Protein AF-A0A9R0I2E5-F1 (afdb_monomer)

Foldseek 3Di:
DVVVVDDDDDPLDPPDPLSVVVCVVPVPDNDDDLDDDDDLQPLVQQVVVVVVCVVVVHDDQEAEDEALQCSVLCSNCVVVLVCVVVPNDDHAYEYEYAPQQQQLVPFDQAFAASALSSPDGTARWRFPHNVDAGDPVDDQDSGRGTYHNVVRVCVVVVVHYYDHDHVVVVVD

Mean predicted aligned error: 6.03 Å

Radius of gyration: 18.1 Å; Cα contacts (8 Å, |Δi|>4): 280; chains: 1; bounding box: 46×32×49 Å

Organism: Spinacia oleracea (NCBI:txid3562)

Secondary structure (DSSP, 8-state):
-GGGTPPP--SS-TTSHHHHHHHHH-TT----S-S--SS---THHHHHHHHHHHHHT---SEEEEE-SSSHHHHHHHHHHHHHHHTTS---EEEEEEETTS-HHHHSEEEEEESSTTS-SPEEEEEES-TT----TT--S----SB--HHHHHHHHTTSSEEEEE-HHHHT-

pLDDT: mean 87.87, std 13.2, range [31.77, 98.0]

InterPro domains:
  IPR023026 Tryptophan synthase beta chain/beta chain-like [PTHR48077] (1-176)
  IPR036052 Tryptophan synthase beta chain-like, PALP domain superfamily [G3DSA:3.40.50.1100] (36-183)
  IPR036052 Tryptophan synthase beta chain-like, PALP domain superfamily [SSF53686] (1-176)

Nearest PDB structures (foldseek):
  6hte-assembly1_D  TM=8.650E-01  e=1.533E-17  Saccharolobus solfataricus
  4qys-assembly1_B  TM=8.732E-01  e=3.941E-17  Saccharolobus solfataricus P2
  6hul-assembly1_B  TM=9.173E-01  e=3.186E-16  Saccharolobus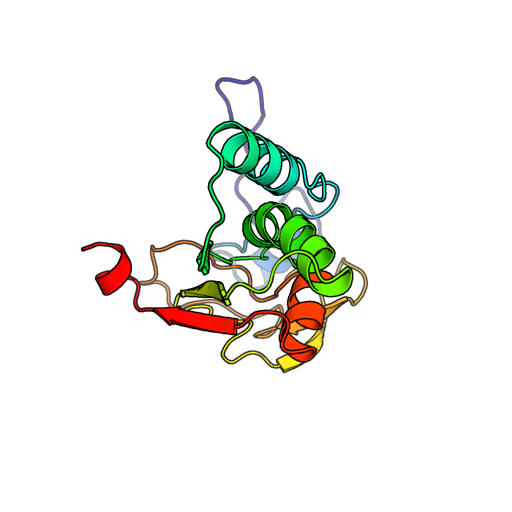 solfataricus
  6hte-assembly1_B  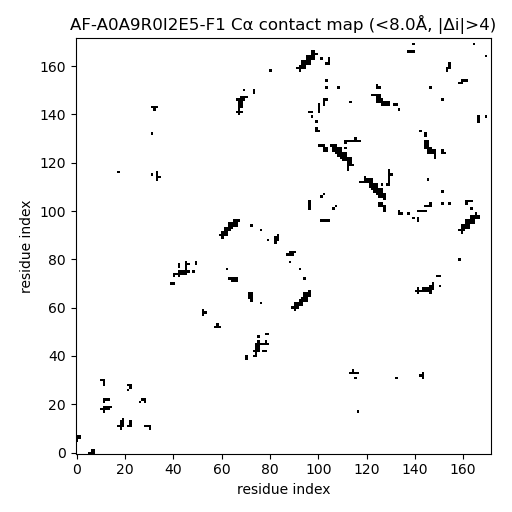TM=8.252E-01  e=8.188E-16  Saccharolobus solfataricus
  4qys-assembly1_A  TM=8.405E-01  e=5.725E-14  Saccharolobus solfataricus P2

Solvent-accessible surface area (backbone atoms only — not comparable to full-atom values): 9934 Å² total; per-residue (Å²): 100,59,93,77,73,46,87,85,76,71,62,62,31,83,89,43,71,69,23,40,56,48,40,71,78,37,78,78,58,83,54,77,81,51,81,79,90,84,90,73,81,67,46,55,58,15,53,50,48,53,52,53,32,52,74,73,76,48,81,72,65,63,49,74,38,64,34,33,47,33,47,74,35,44,20,40,44,49,53,56,50,49,36,34,77,74,71,76,44,90,55,49,36,40,38,36,23,40,62,71,35,31,18,79,70,71,29,48,84,40,75,39,43,72,15,63,82,58,79,47,70,72,39,60,18,17,27,61,44,49,80,56,76,64,62,87,87,67,80,75,67,44,75,42,34,37,34,40,46,68,57,34,49,38,41,77,70,64,68,36,48,64,47,60,42,52,60,72,68,76,73,108

Structure (mmCIF, N/CA/C/O backbone):
data_AF-A0A9R0I2E5-F1
#
_entry.id   AF-A0A9R0I2E5-F1
#
loop_
_atom_site.group_PDB
_atom_site.id
_atom_site.type_symbol
_atom_site.label_atom_id
_atom_site.label_alt_id
_atom_site.label_comp_id
_atom_site.label_asym_id
_atom_site.label_entity_id
_atom_site.label_seq_id
_atom_site.pdbx_PDB_ins_code
_atom_site.Cartn_x
_atom_site.Cartn_y
_atom_site.Cartn_z
_atom_site.occupancy
_atom_site.B_iso_or_equiv
_atom_site.auth_seq_id
_atom_site.auth_comp_id
_atom_site.auth_asym_id
_atom_site.auth_atom_id
_atom_site.pdbx_PDB_model_num
ATOM 1 N N . MET A 1 1 ? -7.558 7.269 -21.468 1.00 83.19 1 MET A N 1
ATOM 2 C CA . MET A 1 1 ? -6.623 8.412 -21.616 1.00 83.19 1 MET A CA 1
ATOM 3 C C . MET A 1 1 ? -6.826 9.166 -22.932 1.00 83.19 1 MET A C 1
ATOM 5 O O . MET A 1 1 ? -7.201 10.325 -22.867 1.00 83.19 1 MET A O 1
ATOM 9 N N . LYS A 1 2 ? -6.682 8.538 -24.113 1.00 91.25 2 LYS A N 1
ATOM 10 C CA . LYS A 1 2 ? -6.851 9.224 -25.419 1.00 91.25 2 LYS A CA 1
ATOM 11 C C . LYS A 1 2 ? -8.210 9.913 -25.615 1.00 91.25 2 LYS A C 1
ATOM 13 O O . LYS A 1 2 ? -8.248 11.022 -26.126 1.00 91.25 2 LYS A O 1
ATOM 18 N N . THR A 1 3 ? -9.303 9.304 -25.145 1.00 95.00 3 THR A N 1
ATOM 19 C CA . THR A 1 3 ? -10.653 9.908 -25.171 1.00 95.00 3 THR A CA 1
ATOM 20 C C . THR A 1 3 ? -10.728 11.249 -24.433 1.00 95.00 3 THR A C 1
ATOM 22 O O . THR A 1 3 ? -11.537 12.093 -24.783 1.00 95.00 3 THR A O 1
ATOM 25 N N . TRP A 1 4 ? -9.853 11.468 -23.449 1.00 92.88 4 TRP A N 1
ATOM 26 C CA . TRP A 1 4 ? -9.748 12.707 -22.672 1.00 92.88 4 TRP A CA 1
ATOM 27 C C . TRP A 1 4 ? -8.669 13.656 -23.235 1.00 92.88 4 TRP A C 1
ATOM 29 O O . TRP A 1 4 ? -8.210 14.555 -22.542 1.00 92.88 4 TRP A O 1
ATOM 39 N N . GLY A 1 5 ? -8.205 13.431 -24.471 1.00 93.44 5 GLY A N 1
ATOM 40 C CA . GLY A 1 5 ? -7.210 14.268 -25.155 1.00 93.44 5 GLY A CA 1
ATOM 41 C C . GLY A 1 5 ? -5.745 13.984 -24.798 1.00 93.44 5 GLY A C 1
ATOM 42 O O . GLY A 1 5 ? -4.849 14.605 -25.364 1.00 93.44 5 GLY A O 1
ATOM 43 N N . ALA A 1 6 ? -5.467 13.035 -23.897 1.00 92.12 6 ALA A N 1
ATOM 44 C CA . ALA A 1 6 ? -4.096 12.724 -23.495 1.00 92.12 6 ALA A CA 1
ATOM 45 C C . ALA A 1 6 ? -3.327 11.946 -24.579 1.00 92.12 6 ALA A C 1
ATOM 47 O O . ALA A 1 6 ? -3.829 10.974 -25.157 1.00 92.12 6 ALA A O 1
ATOM 48 N N . LYS A 1 7 ? -2.060 12.320 -24.796 1.00 89.81 7 LYS A N 1
ATOM 49 C CA . LYS A 1 7 ? -1.115 11.572 -25.634 1.00 89.81 7 LYS A CA 1
ATOM 50 C C . LYS A 1 7 ? -0.500 10.433 -24.818 1.00 89.81 7 LYS A C 1
ATOM 52 O O . LYS A 1 7 ? 0.063 10.668 -23.757 1.00 89.81 7 LYS A O 1
ATOM 57 N N . VAL A 1 8 ? -0.617 9.200 -25.310 1.00 85.06 8 VAL A N 1
ATOM 58 C CA . VAL A 1 8 ? -0.130 7.999 -24.611 1.00 85.06 8 VAL A CA 1
ATOM 59 C C . VAL A 1 8 ? 1.167 7.526 -25.253 1.00 85.06 8 VAL A C 1
ATOM 61 O O . VAL A 1 8 ? 1.197 7.279 -26.460 1.00 85.06 8 VAL A O 1
ATOM 64 N N . HIS A 1 9 ? 2.205 7.380 -24.435 1.00 81.69 9 HIS A N 1
ATOM 65 C CA . HIS A 1 9 ? 3.506 6.840 -24.812 1.00 81.69 9 HIS A CA 1
ATOM 66 C C . HIS A 1 9 ? 3.757 5.548 -24.018 1.00 81.69 9 HIS A C 1
ATOM 68 O O . HIS A 1 9 ? 3.563 5.575 -22.802 1.00 81.69 9 HIS A O 1
ATOM 74 N N . PRO A 1 10 ? 4.137 4.427 -24.661 1.00 80.25 10 PRO A N 1
ATOM 75 C CA . PRO A 1 10 ? 4.529 3.222 -23.930 1.00 80.25 10 PRO A CA 1
ATOM 76 C C . PRO A 1 10 ? 5.783 3.509 -23.094 1.00 80.25 10 PRO A C 1
ATOM 78 O O . PRO A 1 10 ? 6.636 4.276 -23.533 1.00 80.25 10 PRO A O 1
ATOM 81 N N . SER A 1 11 ? 5.875 2.923 -21.899 1.00 71.38 11 SER A N 1
ATOM 82 C CA . SER A 1 11 ? 7.035 3.023 -21.005 1.00 71.38 11 SER A CA 1
ATOM 83 C C . SER A 1 11 ? 7.616 1.620 -20.782 1.00 71.38 11 SER A C 1
ATOM 85 O O . SER A 1 11 ? 6.814 0.725 -20.512 1.00 71.38 11 SER A O 1
ATOM 87 N N . PRO A 1 12 ? 8.945 1.410 -20.860 1.00 73.81 12 PRO A N 1
ATOM 88 C CA . PRO A 1 12 ? 9.994 2.409 -21.102 1.00 73.81 12 PRO A CA 1
ATOM 89 C C . PRO A 1 12 ? 9.921 3.026 -22.512 1.00 73.81 12 PRO A C 1
ATOM 91 O O . PRO A 1 12 ? 9.438 2.397 -23.448 1.00 73.81 12 PRO A O 1
ATOM 94 N N . SER A 1 13 ? 10.362 4.281 -22.666 1.00 77.00 13 SER A N 1
ATOM 95 C CA . SER A 1 13 ? 10.285 5.017 -23.940 1.00 77.00 13 SER A CA 1
ATOM 96 C C . SER A 1 13 ? 11.617 5.661 -24.312 1.00 77.00 13 SER A C 1
ATOM 98 O O . SER A 1 13 ? 12.339 6.141 -23.440 1.00 77.00 13 SER A O 1
ATOM 100 N N . GLU A 1 14 ? 11.872 5.819 -25.609 1.00 82.00 14 GLU A N 1
ATOM 101 C CA . GLU A 1 14 ? 13.034 6.554 -26.129 1.00 82.00 14 GLU A CA 1
ATOM 102 C C . GLU A 1 14 ? 12.995 8.070 -25.847 1.00 82.00 14 GLU A C 1
ATOM 104 O O . GLU A 1 14 ? 13.950 8.785 -26.147 1.00 82.00 14 GLU A O 1
ATOM 109 N N . LEU A 1 15 ? 11.905 8.601 -25.275 1.00 80.56 15 LEU A N 1
ATOM 110 C CA . LEU A 1 15 ? 11.727 10.040 -25.050 1.00 80.56 15 LEU A CA 1
ATOM 111 C C . LEU A 1 15 ? 12.516 10.558 -23.842 1.00 80.56 15 LEU A C 1
ATOM 113 O O . LEU A 1 15 ? 12.929 11.717 -23.833 1.00 80.56 15 LEU A O 1
ATOM 117 N N . THR A 1 16 ? 12.766 9.716 -22.838 1.00 76.56 16 THR A N 1
ATOM 118 C CA . THR A 1 16 ? 13.461 10.102 -21.601 1.00 76.56 16 THR A CA 1
ATOM 119 C C . THR A 1 16 ? 14.799 9.388 -21.478 1.00 76.56 16 THR A C 1
ATOM 121 O O . THR A 1 16 ? 14.995 8.303 -22.014 1.00 76.56 16 THR A O 1
ATOM 124 N N . GLU A 1 17 ? 15.746 9.991 -20.758 1.00 74.44 17 GLU A N 1
ATOM 125 C CA . GLU A 1 17 ? 17.047 9.357 -20.530 1.00 74.44 17 GLU A CA 1
ATOM 126 C C . GLU A 1 17 ? 16.915 8.063 -19.718 1.00 74.44 17 GLU A C 1
ATOM 128 O O . GLU A 1 17 ? 17.535 7.062 -20.062 1.00 74.44 17 GLU A O 1
ATOM 133 N N . ALA A 1 18 ? 16.048 8.056 -18.702 1.00 72.06 18 ALA A N 1
ATOM 134 C CA . ALA A 1 18 ? 15.742 6.861 -17.922 1.00 72.06 18 ALA A CA 1
ATOM 135 C C . ALA A 1 18 ? 15.177 5.730 -18.798 1.00 72.06 18 ALA A C 1
ATOM 137 O O . ALA A 1 18 ? 15.642 4.597 -18.706 1.00 72.06 18 ALA A O 1
ATOM 138 N N . GLY A 1 19 ? 14.233 6.040 -19.697 1.00 71.38 19 GLY A N 1
ATOM 139 C CA . GLY A 1 19 ? 13.666 5.052 -20.613 1.00 71.38 19 GLY A CA 1
ATOM 140 C C . GLY A 1 19 ? 14.705 4.490 -21.584 1.00 71.38 19 GLY A C 1
ATOM 141 O O . GLY A 1 19 ? 14.794 3.275 -21.731 1.00 71.38 19 GLY A O 1
ATOM 142 N N . ARG A 1 20 ? 15.563 5.349 -22.151 1.00 80.94 20 ARG A N 1
ATOM 143 C CA . ARG A 1 20 ? 16.682 4.923 -23.009 1.00 80.94 20 ARG A CA 1
ATOM 144 C C . ARG A 1 20 ? 17.669 4.011 -22.281 1.00 80.94 20 ARG A C 1
ATOM 146 O O . ARG A 1 20 ? 18.086 3.010 -22.848 1.00 80.94 20 ARG A O 1
ATOM 153 N N . ARG A 1 21 ? 18.031 4.319 -21.029 1.00 76.81 21 ARG A N 1
ATOM 154 C CA . ARG A 1 21 ? 18.932 3.464 -20.233 1.00 76.81 21 ARG A CA 1
ATOM 155 C C . ARG A 1 21 ? 18.334 2.077 -19.990 1.00 76.81 21 ARG A C 1
ATOM 157 O O . ARG A 1 21 ? 19.042 1.090 -20.149 1.00 76.81 21 ARG A O 1
ATOM 164 N N . ILE A 1 22 ? 17.042 2.000 -19.654 1.00 72.00 22 ILE A N 1
ATOM 165 C CA . ILE A 1 22 ? 16.356 0.715 -19.447 1.00 72.00 22 ILE A CA 1
ATOM 166 C C . ILE A 1 22 ? 16.325 -0.092 -20.752 1.00 72.00 22 ILE A C 1
ATOM 168 O O . ILE A 1 22 ? 16.688 -1.265 -20.742 1.00 72.00 22 ILE A O 1
ATOM 172 N N . LEU A 1 23 ? 15.975 0.536 -21.880 1.00 78.06 23 LEU A N 1
ATOM 173 C CA . LEU A 1 23 ? 15.915 -0.134 -23.187 1.00 78.06 23 LEU A CA 1
ATOM 174 C C . LEU A 1 23 ? 17.294 -0.559 -23.713 1.00 78.06 23 LEU A C 1
ATOM 176 O O . LEU A 1 23 ? 17.394 -1.552 -24.426 1.00 78.06 23 LEU A O 1
ATOM 180 N N . GLN A 1 24 ? 18.367 0.146 -23.338 1.00 84.50 24 GLN A N 1
ATOM 181 C CA . GLN A 1 24 ? 19.741 -0.286 -23.617 1.00 84.50 24 GLN A CA 1
ATOM 182 C C . GLN A 1 24 ? 20.112 -1.568 -22.862 1.00 84.50 24 GLN A C 1
ATOM 184 O O . GLN A 1 24 ? 20.821 -2.404 -23.418 1.00 84.50 24 GLN A O 1
ATOM 189 N N . SER A 1 25 ? 19.661 -1.720 -21.612 1.00 81.00 25 SER A N 1
ATOM 190 C CA . SER A 1 25 ? 19.911 -2.934 -20.824 1.00 81.00 25 SER A CA 1
ATOM 191 C C . SER A 1 25 ? 18.987 -4.095 -21.193 1.00 81.00 25 SER A C 1
ATOM 193 O O . SER A 1 25 ? 19.440 -5.235 -21.247 1.00 81.00 25 SER A O 1
ATOM 195 N N . ASP A 1 26 ? 17.713 -3.810 -21.459 1.00 78.12 26 ASP A N 1
ATOM 196 C CA . ASP A 1 26 ? 16.699 -4.787 -21.842 1.00 78.12 26 ASP A CA 1
ATOM 197 C C . ASP A 1 26 ? 15.720 -4.156 -22.851 1.00 78.12 26 ASP A C 1
ATOM 199 O O . ASP A 1 26 ? 14.769 -3.466 -22.4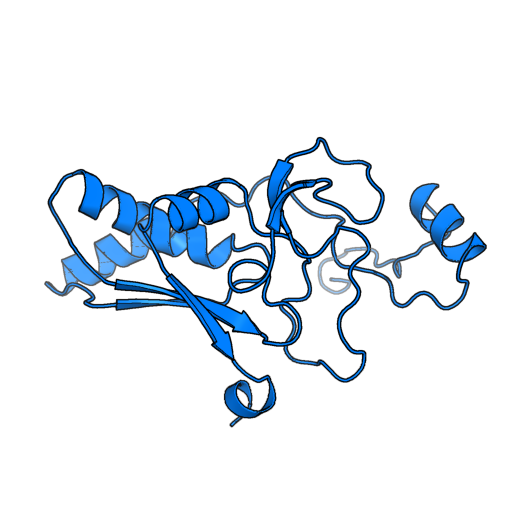61 1.00 78.12 26 ASP A O 1
ATOM 203 N N . PRO A 1 27 ? 15.923 -4.401 -24.159 1.00 83.19 27 PRO A N 1
ATOM 204 C CA . PRO A 1 27 ? 15.049 -3.884 -25.210 1.00 83.19 27 PRO A CA 1
ATOM 205 C C . PRO A 1 27 ? 13.601 -4.389 -25.135 1.00 83.19 27 PRO A C 1
ATOM 207 O O . PRO A 1 27 ? 12.731 -3.813 -25.789 1.00 83.19 27 PRO A O 1
ATOM 210 N N . LEU A 1 28 ? 13.337 -5.468 -24.386 1.00 80.62 28 LEU A N 1
ATOM 211 C CA . LEU A 1 28 ? 12.015 -6.080 -24.222 1.00 80.62 28 LEU A CA 1
ATOM 212 C C . LEU A 1 28 ? 11.426 -5.848 -22.824 1.00 80.62 28 LEU A C 1
ATOM 214 O O . LEU A 1 28 ? 10.446 -6.503 -22.462 1.00 80.62 28 LEU A O 1
ATOM 218 N N . SER A 1 29 ? 11.989 -4.908 -22.057 1.00 73.19 29 SER A N 1
ATOM 219 C CA . SER A 1 29 ? 11.552 -4.629 -20.692 1.00 73.19 29 SER A CA 1
ATOM 220 C C . SER A 1 29 ? 10.039 -4.367 -20.624 1.00 73.19 29 SER A C 1
ATOM 222 O O . SER A 1 29 ? 9.536 -3.483 -21.326 1.00 73.19 29 SER A O 1
ATOM 224 N N . PRO A 1 30 ? 9.296 -5.070 -19.746 1.00 70.88 30 PRO A N 1
ATOM 225 C CA . PRO A 1 30 ? 7.851 -4.886 -19.604 1.00 70.88 30 PRO A CA 1
ATOM 226 C C . PRO A 1 30 ? 7.475 -3.574 -18.890 1.00 70.88 30 PRO A C 1
ATOM 228 O O . PRO A 1 30 ? 6.293 -3.239 -18.805 1.00 70.88 30 PRO A O 1
ATOM 231 N N . GLY A 1 31 ? 8.464 -2.824 -18.383 1.00 65.25 31 GLY A N 1
ATOM 232 C CA . GLY A 1 31 ? 8.264 -1.617 -17.585 1.00 65.25 31 GLY A CA 1
ATOM 233 C C . GLY A 1 31 ? 7.827 -1.901 -16.144 1.00 65.25 31 GLY A C 1
ATOM 234 O O . GLY A 1 31 ? 7.592 -3.037 -15.742 1.00 65.25 31 GLY A O 1
ATOM 235 N N . SER A 1 32 ? 7.739 -0.843 -15.338 1.00 65.69 32 SER A N 1
ATOM 236 C CA . SER A 1 32 ? 7.319 -0.909 -13.935 1.00 65.69 32 SER A CA 1
ATOM 237 C C . SER A 1 32 ? 6.641 0.394 -13.498 1.00 65.69 32 SER A C 1
ATOM 239 O O . SER A 1 32 ? 6.810 1.450 -14.110 1.00 65.69 32 SER A O 1
ATOM 241 N N . LEU A 1 33 ? 5.813 0.314 -12.452 1.00 62.94 33 LEU A N 1
ATOM 242 C CA . LEU A 1 33 ? 4.849 1.359 -12.078 1.00 62.94 33 LEU A CA 1
ATOM 243 C C . LEU A 1 33 ? 5.474 2.628 -11.463 1.00 62.94 33 LEU A C 1
ATOM 245 O O . LEU A 1 33 ? 4.773 3.614 -11.258 1.00 62.94 33 LEU A O 1
ATOM 249 N N . GLY A 1 34 ? 6.768 2.639 -11.140 1.00 56.88 34 GLY A N 1
ATOM 250 C CA . GLY A 1 34 ? 7.351 3.654 -10.255 1.00 56.88 34 GLY A CA 1
ATOM 251 C C . GLY A 1 34 ? 7.594 5.047 -10.847 1.00 56.88 34 GLY A C 1
ATOM 252 O O . GLY A 1 34 ? 8.621 5.639 -10.565 1.00 56.88 34 GLY A O 1
ATOM 253 N N . ILE A 1 35 ? 6.674 5.611 -11.635 1.00 44.19 35 ILE A N 1
ATOM 254 C CA . ILE A 1 35 ? 6.789 6.983 -12.170 1.00 44.19 35 ILE A CA 1
ATOM 255 C C . ILE A 1 35 ? 5.542 7.829 -11.846 1.00 44.19 35 ILE A C 1
ATOM 257 O O . ILE A 1 35 ? 5.091 8.635 -12.655 1.00 44.19 35 ILE A O 1
ATOM 261 N N . THR A 1 36 ? 4.938 7.708 -10.657 1.00 35.97 36 THR A N 1
ATOM 262 C CA . THR A 1 36 ? 3.940 8.708 -10.207 1.00 35.97 36 THR A CA 1
ATOM 263 C C . THR A 1 36 ? 3.780 8.739 -8.689 1.00 35.97 36 THR A C 1
ATOM 265 O O . THR A 1 36 ? 3.064 7.910 -8.146 1.00 35.97 36 THR A O 1
ATOM 268 N N . ILE A 1 37 ? 4.387 9.710 -7.995 1.00 43.72 37 ILE A N 1
ATOM 269 C CA . ILE A 1 37 ? 3.994 10.067 -6.619 1.00 43.72 37 ILE A CA 1
ATOM 270 C C . ILE A 1 37 ? 4.212 11.569 -6.393 1.00 43.72 37 ILE A C 1
ATOM 272 O O . ILE A 1 37 ? 5.331 12.017 -6.150 1.00 43.72 37 ILE A O 1
ATOM 276 N N . LYS A 1 38 ? 3.127 12.343 -6.435 1.00 32.06 38 LYS A N 1
ATOM 277 C CA . LYS A 1 38 ? 2.950 13.576 -5.656 1.00 32.06 38 LYS A CA 1
ATOM 278 C C . LYS A 1 38 ? 1.469 13.948 -5.728 1.00 32.06 38 LYS A C 1
ATOM 280 O O . LYS A 1 38 ? 0.949 14.061 -6.826 1.00 32.06 38 LYS A O 1
ATOM 285 N N . GLU A 1 39 ? 0.850 14.119 -4.561 1.00 31.77 39 GLU A N 1
ATOM 286 C CA . GLU A 1 39 ? -0.534 14.595 -4.355 1.00 31.77 39 GLU A CA 1
ATOM 287 C C . GLU A 1 39 ? -1.637 13.517 -4.437 1.00 31.77 39 GLU A C 1
ATOM 289 O O . GLU A 1 39 ? -2.432 13.468 -5.365 1.00 31.77 39 GLU A O 1
ATOM 294 N N . ALA A 1 40 ? -1.685 12.645 -3.421 1.00 39.88 40 ALA A N 1
ATOM 295 C CA . ALA A 1 40 ? -2.850 11.811 -3.076 1.00 39.88 40 ALA A CA 1
ATOM 296 C C . ALA A 1 40 ? -2.833 11.508 -1.565 1.00 39.88 40 ALA A C 1
ATOM 298 O O . ALA A 1 40 ? -2.673 10.371 -1.122 1.00 39.88 40 ALA A O 1
ATOM 299 N N . VAL A 1 41 ? -2.818 12.575 -0.764 1.00 47.16 41 VAL A N 1
ATOM 300 C CA . VAL A 1 41 ? -3.141 12.502 0.667 1.00 47.16 41 VAL A CA 1
ATOM 301 C C . VAL A 1 41 ? -4.183 13.578 0.924 1.00 47.16 41 VAL A C 1
ATOM 303 O O . VAL A 1 41 ? -3.967 14.527 1.671 1.00 47.16 41 VAL A O 1
ATOM 306 N N . GLU A 1 42 ? -5.315 13.456 0.246 1.00 54.22 42 GLU A N 1
ATOM 307 C CA . GLU A 1 42 ? -6.536 14.088 0.715 1.00 54.22 42 GLU A CA 1
ATOM 308 C C . GLU A 1 42 ? -7.348 12.972 1.368 1.00 54.22 42 GLU A C 1
ATOM 310 O O . GLU A 1 42 ? -7.911 12.116 0.697 1.00 54.22 42 GLU A O 1
ATOM 315 N N . ALA A 1 43 ? -7.380 12.936 2.705 1.00 64.69 43 ALA A N 1
ATOM 316 C CA . ALA A 1 43 ? -8.072 11.902 3.491 1.00 64.69 43 ALA A CA 1
ATOM 317 C C . ALA A 1 43 ? -9.614 11.993 3.404 1.00 64.69 43 ALA A C 1
ATOM 319 O O . ALA A 1 43 ? -10.327 11.621 4.335 1.00 64.69 43 ALA A O 1
ATOM 320 N N . VAL A 1 44 ? -10.128 12.518 2.290 1.00 82.12 44 VAL A N 1
ATOM 321 C CA . VAL A 1 44 ? -11.545 12.761 2.020 1.00 82.12 44 VAL A CA 1
ATOM 322 C C . VAL A 1 44 ? -12.340 11.470 2.182 1.00 82.12 44 VAL A C 1
ATOM 324 O O . VAL A 1 44 ? -13.369 11.488 2.847 1.00 82.12 44 VAL A O 1
ATOM 327 N N . ILE A 1 45 ? -11.810 10.338 1.701 1.00 90.31 45 ILE A N 1
ATOM 328 C CA . ILE A 1 45 ? -12.466 9.026 1.804 1.00 90.31 45 ILE A CA 1
ATOM 329 C C . ILE A 1 45 ? -12.793 8.674 3.264 1.00 90.31 45 ILE A C 1
ATOM 331 O O . ILE A 1 45 ? -13.937 8.354 3.587 1.00 90.31 45 ILE A O 1
ATOM 335 N N . GLY A 1 46 ? -11.809 8.730 4.167 1.00 91.38 46 GLY A N 1
ATOM 336 C CA . GLY A 1 46 ? -12.029 8.378 5.569 1.00 91.38 46 GLY A CA 1
ATOM 337 C C . GLY A 1 46 ? -12.898 9.394 6.316 1.00 91.38 46 GLY A C 1
ATOM 338 O O . GLY A 1 46 ? -13.733 8.998 7.128 1.00 91.38 46 GLY A O 1
ATOM 339 N N . GLU A 1 47 ? -12.760 10.691 6.021 1.00 92.19 47 GLU A N 1
ATOM 340 C CA . GLU A 1 47 ? -13.609 11.738 6.611 1.00 92.19 47 GLU A CA 1
ATOM 341 C C . GLU A 1 47 ? -15.081 11.591 6.210 1.00 92.19 47 GLU A C 1
ATOM 343 O O . GLU A 1 47 ? -15.981 11.717 7.044 1.00 92.19 47 GLU A O 1
ATOM 348 N N . GLU A 1 48 ? -15.340 11.320 4.932 1.00 94.12 48 GLU A N 1
ATOM 349 C CA . GLU A 1 48 ? -16.686 11.074 4.422 1.00 94.12 48 GLU A CA 1
ATOM 350 C C . GLU A 1 48 ? -17.274 9.799 5.018 1.00 94.12 48 GLU A C 1
ATOM 352 O O . GLU A 1 48 ? -18.413 9.824 5.484 1.00 94.12 48 GLU A O 1
ATOM 357 N N . CYS A 1 49 ? -16.478 8.731 5.109 1.00 95.12 49 CYS A N 1
ATOM 358 C CA . CYS A 1 49 ? -16.897 7.475 5.720 1.00 95.12 49 CYS A CA 1
ATOM 359 C C . CYS A 1 49 ? -17.323 7.671 7.183 1.00 95.12 49 CYS A C 1
ATOM 361 O O . CYS A 1 49 ? -18.422 7.269 7.560 1.00 95.12 49 CYS A O 1
ATOM 363 N N . ILE A 1 50 ? -16.528 8.371 8.003 1.00 93.88 50 ILE A N 1
ATOM 364 C CA . ILE A 1 50 ? -16.901 8.675 9.397 1.00 93.88 50 ILE A CA 1
ATOM 365 C C . ILE A 1 50 ? -18.226 9.447 9.454 1.00 93.88 50 ILE A C 1
ATOM 367 O O . ILE A 1 50 ? -19.096 9.113 10.263 1.00 93.88 50 ILE A O 1
ATOM 371 N N . LYS A 1 51 ? -18.415 10.459 8.597 1.00 95.56 51 LYS A N 1
ATOM 372 C CA . LYS A 1 51 ? -19.662 11.243 8.550 1.00 95.56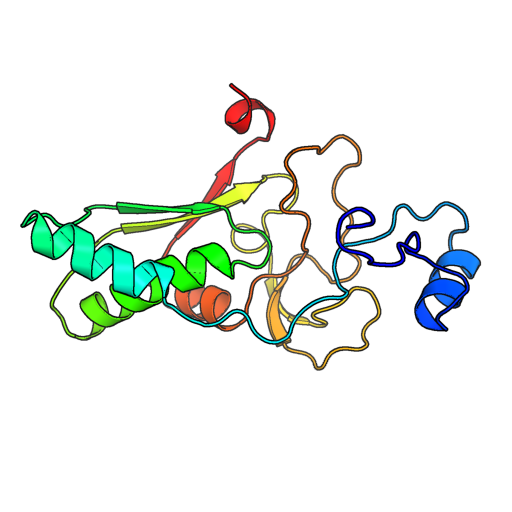 51 LYS A CA 1
ATOM 373 C C . LYS A 1 51 ? -20.863 10.389 8.148 1.00 95.56 51 LYS A C 1
ATOM 375 O O . LYS A 1 51 ? -21.921 10.509 8.764 1.00 95.56 51 LYS A O 1
ATOM 380 N N . GLN A 1 52 ? -20.708 9.531 7.144 1.00 96.50 52 GLN A N 1
ATOM 381 C CA . GLN A 1 52 ? -21.756 8.625 6.676 1.00 96.50 52 GLN A CA 1
ATOM 382 C C . GLN A 1 52 ? -22.138 7.627 7.774 1.00 96.50 52 GLN A C 1
ATOM 384 O O . GLN A 1 52 ? -23.309 7.540 8.126 1.00 96.50 52 GLN A O 1
ATOM 389 N N . MET A 1 53 ? -21.156 6.967 8.392 1.00 94.44 53 MET A N 1
ATOM 390 C CA . MET A 1 53 ? -21.374 6.029 9.501 1.00 94.44 53 MET A CA 1
ATOM 391 C C . MET A 1 53 ? -22.068 6.711 10.687 1.00 94.44 53 MET A C 1
ATOM 393 O O . MET A 1 53 ? -23.084 6.226 11.179 1.00 94.44 53 MET A O 1
ATOM 397 N N . THR A 1 54 ? -21.609 7.910 11.063 1.00 93.56 54 THR A N 1
ATOM 398 C CA . THR A 1 54 ?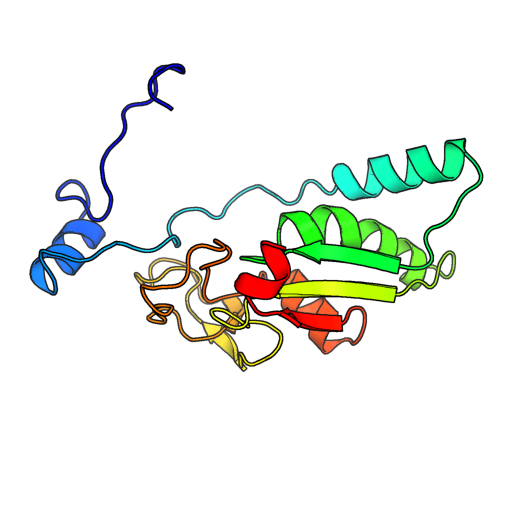 -22.235 8.717 12.124 1.00 93.56 54 THR A CA 1
ATOM 399 C C . THR A 1 54 ? -23.680 9.085 11.786 1.00 93.56 54 THR A C 1
ATOM 401 O O . THR A 1 54 ? -24.535 9.069 12.666 1.00 93.56 54 THR A O 1
ATOM 404 N N . THR A 1 55 ? -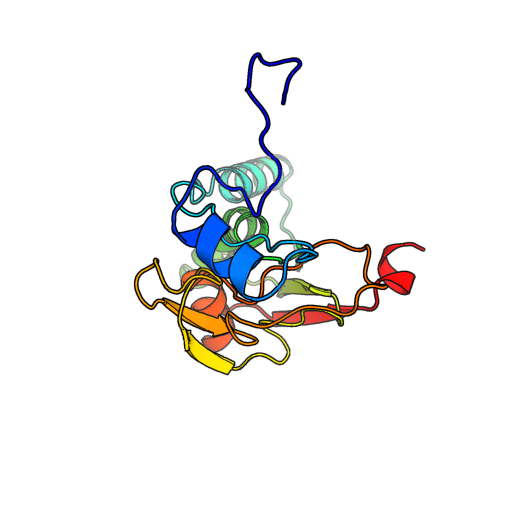23.974 9.389 10.517 1.00 96.94 55 THR A N 1
ATOM 405 C CA . THR A 1 55 ? -25.338 9.710 10.058 1.00 96.94 55 THR A CA 1
ATOM 406 C C . THR A 1 55 ? -2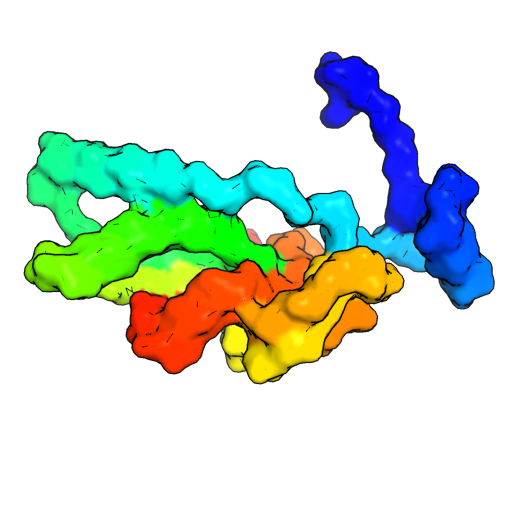6.294 8.534 10.261 1.00 96.94 55 THR A C 1
ATOM 408 O O . THR A 1 55 ? -27.465 8.747 10.565 1.00 96.94 55 THR A O 1
ATOM 411 N N . PHE A 1 56 ? -25.795 7.302 10.147 1.00 95.44 56 PHE A N 1
ATOM 412 C CA . PHE A 1 56 ? -26.564 6.085 10.412 1.00 95.44 56 PHE A CA 1
ATOM 413 C C . PHE A 1 56 ? -26.495 5.614 11.872 1.00 95.44 56 PHE A C 1
ATOM 415 O O . PHE A 1 56 ? -27.173 4.656 12.225 1.00 95.44 56 PHE A O 1
ATOM 422 N N . GLY A 1 57 ? -25.726 6.291 12.731 1.00 94.19 57 GLY A N 1
ATOM 423 C CA . GLY A 1 57 ? -25.504 5.866 14.115 1.00 94.19 57 GLY A CA 1
ATOM 424 C C . GLY A 1 57 ? -24.653 4.597 14.238 1.00 94.19 57 GLY A C 1
ATOM 425 O O . GLY A 1 57 ? -24.728 3.923 15.259 1.00 94.19 57 GLY A O 1
ATOM 426 N N . GLU A 1 58 ? -23.860 4.279 13.213 1.00 94.00 58 GLU A N 1
ATOM 427 C CA . GLU A 1 58 ? -23.072 3.050 13.105 1.00 94.00 58 GLU A CA 1
ATOM 428 C C . GLU A 1 58 ? -21.574 3.310 13.299 1.00 94.00 58 GLU A C 1
ATOM 430 O O . GLU A 1 58 ? -21.063 4.405 13.047 1.00 94.00 58 GLU A O 1
ATOM 435 N N . THR A 1 59 ? -20.839 2.270 13.698 1.00 90.94 59 THR A N 1
ATOM 436 C CA . THR A 1 59 ? -19.370 2.285 13.786 1.00 90.94 59 THR A CA 1
ATOM 437 C C . THR A 1 59 ? -18.789 0.974 13.267 1.00 90.94 59 THR A C 1
ATOM 439 O O . THR A 1 59 ? -19.300 -0.081 13.633 1.00 90.94 59 THR A O 1
ATOM 442 N N . PRO A 1 60 ? -17.718 0.995 12.455 1.00 93.25 60 PRO A N 1
ATOM 443 C CA . PRO A 1 60 ? -17.136 -0.238 11.942 1.00 93.25 60 PRO A CA 1
ATOM 444 C C . PRO A 1 60 ? -16.274 -0.945 13.000 1.00 93.25 60 PRO A C 1
ATOM 446 O O . PRO A 1 60 ? -15.461 -0.305 13.668 1.00 93.25 60 PRO A O 1
ATOM 449 N N . ASP A 1 61 ? -16.367 -2.274 13.069 1.00 93.75 61 ASP A N 1
ATOM 450 C CA . ASP A 1 61 ? -15.439 -3.116 13.844 1.00 93.75 61 ASP A CA 1
ATOM 451 C C . ASP A 1 61 ? -14.104 -3.335 13.122 1.00 93.75 61 ASP A C 1
ATOM 453 O O . ASP A 1 61 ? -13.048 -3.502 13.744 1.00 93.75 61 ASP A O 1
ATOM 457 N N . VAL A 1 62 ? -14.150 -3.345 11.786 1.00 95.81 62 VAL A N 1
ATOM 458 C CA . VAL A 1 62 ? -13.001 -3.612 10.925 1.00 95.81 62 VAL A CA 1
ATOM 459 C C . VAL A 1 62 ? -13.008 -2.669 9.725 1.00 95.81 62 VAL A C 1
ATOM 461 O O . VAL A 1 62 ? -14.034 -2.479 9.076 1.00 95.81 62 VAL A O 1
ATOM 464 N N . ILE A 1 63 ? -11.839 -2.127 9.391 1.00 95.94 63 ILE A N 1
ATOM 465 C CA . ILE A 1 63 ? -11.553 -1.494 8.103 1.00 95.94 63 ILE A CA 1
ATOM 466 C C . ILE A 1 63 ? -10.591 -2.386 7.338 1.00 95.94 63 ILE A C 1
ATOM 468 O O . ILE A 1 63 ? -9.534 -2.758 7.849 1.00 95.94 63 ILE A O 1
ATOM 472 N N . ILE A 1 64 ? -10.952 -2.702 6.099 1.00 96.81 64 ILE A N 1
ATOM 473 C CA . ILE A 1 64 ? -10.158 -3.537 5.202 1.00 96.81 64 ILE A CA 1
ATOM 474 C C . ILE A 1 64 ? -9.955 -2.776 3.896 1.00 96.81 64 ILE A C 1
ATOM 476 O O . ILE A 1 64 ? -10.880 -2.131 3.407 1.00 96.81 64 ILE A O 1
ATOM 480 N N . GLY A 1 65 ? -8.759 -2.853 3.319 1.00 95.25 65 GLY A N 1
ATOM 481 C CA . GLY A 1 65 ? -8.514 -2.325 1.981 1.00 95.25 65 GLY A CA 1
ATOM 482 C C . GLY A 1 65 ? -7.252 -2.894 1.353 1.00 95.25 65 GLY A C 1
ATOM 483 O O . GLY A 1 65 ? -6.344 -3.353 2.047 1.00 95.25 65 GLY A O 1
ATOM 484 N N . CYS A 1 66 ? -7.210 -2.888 0.023 1.00 95.50 66 CYS A N 1
ATOM 485 C CA . CYS A 1 66 ? -6.079 -3.408 -0.727 1.00 95.50 66 CYS A CA 1
ATOM 486 C C . CYS A 1 66 ? -4.923 -2.402 -0.781 1.00 95.50 66 CYS A C 1
ATOM 488 O O . CYS A 1 66 ? -5.119 -1.186 -0.853 1.00 95.50 66 CYS A O 1
ATOM 490 N N . THR A 1 67 ? -3.692 -2.902 -0.788 1.00 93.62 67 THR A N 1
ATOM 491 C CA . THR A 1 67 ? -2.500 -2.057 -0.741 1.00 93.62 67 THR A CA 1
ATOM 492 C C . THR A 1 67 ? -1.506 -2.426 -1.833 1.00 93.62 67 THR A C 1
ATOM 494 O O . THR A 1 67 ? -0.933 -3.506 -1.831 1.00 93.62 67 THR A O 1
ATOM 497 N N . GLY A 1 68 ? -1.314 -1.496 -2.776 1.00 91.00 68 GLY A N 1
ATOM 498 C CA . GLY A 1 68 ? -0.154 -1.456 -3.672 1.00 91.00 68 GLY A CA 1
ATOM 499 C C . GLY A 1 68 ? 0.912 -0.562 -3.045 1.00 91.00 68 GLY A C 1
ATOM 500 O O . GLY A 1 68 ? 1.705 -1.018 -2.245 1.00 91.00 68 GLY A O 1
ATOM 501 N N . GLY A 1 69 ? 0.851 0.752 -3.299 1.00 89.75 69 GLY A N 1
ATOM 502 C CA . GLY A 1 69 ? 1.600 1.749 -2.507 1.00 89.75 69 GLY A CA 1
ATOM 503 C C . GLY A 1 69 ? 0.881 2.230 -1.238 1.00 89.75 69 GLY A C 1
ATOM 504 O O . GLY A 1 69 ? 1.447 2.982 -0.445 1.00 89.75 69 GLY A O 1
ATOM 505 N N . GLY A 1 70 ? -0.375 1.816 -1.043 1.00 90.88 70 GLY A N 1
ATOM 506 C CA . GLY A 1 70 ? -1.153 2.075 0.173 1.00 90.88 70 GLY A CA 1
ATOM 507 C C . GLY A 1 70 ? -1.851 3.432 0.265 1.00 90.88 70 GLY A C 1
ATOM 508 O O . GLY A 1 70 ? -2.423 3.713 1.311 1.00 90.88 70 GLY A O 1
ATOM 509 N N . CYS A 1 71 ? -1.851 4.262 -0.786 1.00 87.31 71 CYS A N 1
ATOM 510 C CA . CYS A 1 71 ? -2.531 5.566 -0.762 1.00 87.31 71 CYS A CA 1
ATOM 511 C C . CYS A 1 71 ? -4.036 5.445 -0.469 1.00 87.31 71 CYS A C 1
ATOM 513 O O . CYS A 1 71 ? -4.496 6.032 0.502 1.00 87.31 71 CYS A O 1
ATOM 515 N N . ASN A 1 72 ? -4.774 4.617 -1.221 1.00 89.00 72 ASN A N 1
ATOM 516 C CA . ASN A 1 72 ? -6.219 4.436 -1.019 1.00 89.00 72 ASN A CA 1
ATOM 517 C C . ASN A 1 72 ? -6.547 3.952 0.410 1.00 89.00 72 ASN A C 1
ATOM 519 O O . ASN A 1 72 ? -7.450 4.471 1.063 1.00 89.00 72 ASN A O 1
ATOM 523 N N . PHE A 1 73 ? -5.759 3.001 0.924 1.00 93.69 73 PHE A N 1
ATOM 524 C CA . PHE A 1 73 ? -5.953 2.458 2.260 1.00 93.69 73 PHE A CA 1
ATOM 525 C C . PHE A 1 73 ? -5.617 3.505 3.319 1.00 93.69 73 PHE A C 1
ATOM 527 O O . PHE A 1 73 ? -6.345 3.633 4.295 1.00 93.69 73 PHE A O 1
ATOM 534 N N . GLY A 1 74 ? -4.554 4.289 3.121 1.00 90.88 74 GLY A N 1
ATOM 535 C CA . GLY A 1 74 ? -4.190 5.394 4.003 1.00 90.88 74 GLY A CA 1
ATOM 536 C C . GLY A 1 74 ? -5.256 6.486 4.057 1.00 90.88 74 GLY A C 1
ATOM 537 O O . GLY A 1 74 ? -5.621 6.910 5.152 1.00 90.88 74 GLY A O 1
ATOM 538 N N . GLU A 1 75 ? -5.802 6.898 2.912 1.00 89.25 75 GLU A N 1
ATOM 539 C CA . GLU A 1 75 ? -6.877 7.899 2.838 1.00 89.25 75 GLU A CA 1
ATOM 540 C C . GLU A 1 75 ? -8.135 7.463 3.596 1.00 89.25 75 GLU A C 1
ATOM 542 O O . GLU A 1 75 ? -8.756 8.282 4.275 1.00 89.25 75 GLU A O 1
ATOM 547 N N . LEU A 1 76 ? -8.483 6.175 3.536 1.00 92.38 76 LEU A N 1
ATOM 548 C CA . LEU A 1 76 ? -9.577 5.613 4.324 1.00 92.38 76 LEU A CA 1
ATOM 549 C C . LEU A 1 76 ? -9.203 5.479 5.808 1.00 92.38 76 LEU A C 1
ATOM 551 O O . LEU A 1 76 ? -9.986 5.843 6.677 1.00 92.38 76 LEU A O 1
ATOM 555 N N . CYS A 1 77 ? -8.023 4.942 6.116 1.00 92.88 77 CYS A N 1
ATOM 556 C CA . CYS A 1 77 ? -7.660 4.452 7.446 1.00 92.88 77 CYS A CA 1
ATOM 557 C C . CYS A 1 77 ? -7.166 5.549 8.403 1.00 92.88 77 CYS A C 1
ATOM 559 O O . CYS A 1 77 ? -7.428 5.472 9.607 1.00 92.88 77 CYS A O 1
ATOM 561 N N . PHE A 1 78 ? -6.463 6.581 7.918 1.00 92.75 78 PHE A N 1
ATOM 562 C CA . PHE A 1 78 ? -5.851 7.583 8.800 1.00 92.75 78 PHE A CA 1
ATOM 563 C C . PHE A 1 78 ? -6.852 8.368 9.658 1.00 92.75 78 PHE A C 1
ATOM 565 O O . PHE A 1 78 ? -6.569 8.538 10.849 1.00 92.75 78 PHE A O 1
ATOM 572 N N . PRO A 1 79 ? -8.030 8.786 9.154 1.00 92.94 79 PRO A N 1
ATOM 573 C CA . PRO A 1 79 ? -9.059 9.385 10.003 1.00 92.94 79 PRO A CA 1
ATOM 574 C C . PRO A 1 79 ? -9.484 8.471 11.161 1.00 92.94 79 PRO A C 1
ATOM 576 O O . PRO A 1 79 ? -9.563 8.917 12.301 1.00 92.94 79 PRO A O 1
ATOM 579 N N . PHE A 1 80 ? -9.632 7.165 10.931 1.00 93.81 80 PHE A N 1
ATOM 580 C CA . PHE A 1 80 ? -9.960 6.209 11.996 1.00 93.81 80 PHE A CA 1
ATOM 581 C C . PHE A 1 80 ? -8.785 5.922 12.939 1.00 93.81 80 PHE A C 1
ATOM 583 O O . PHE A 1 80 ? -8.987 5.660 14.126 1.00 93.81 80 PHE A O 1
ATOM 590 N N . ILE A 1 81 ? -7.540 5.995 12.454 1.00 93.06 81 ILE A N 1
ATOM 591 C CA . ILE A 1 81 ? -6.359 5.988 13.328 1.00 93.06 81 ILE A CA 1
ATOM 592 C C . ILE A 1 81 ? -6.392 7.207 14.254 1.00 93.06 81 ILE A C 1
ATOM 594 O O . ILE A 1 81 ? -6.179 7.041 15.453 1.00 93.06 81 ILE A O 1
ATOM 598 N N . ARG A 1 82 ? -6.717 8.401 13.743 1.00 93.25 82 ARG A N 1
ATOM 599 C CA . ARG A 1 82 ? -6.901 9.594 14.581 1.00 93.25 82 ARG A CA 1
ATOM 600 C C . ARG A 1 82 ? -7.978 9.359 15.637 1.00 93.25 82 ARG A C 1
ATOM 602 O O . ARG A 1 82 ? -7.692 9.592 16.807 1.00 93.25 82 ARG A O 1
ATOM 609 N N . GLU A 1 83 ? -9.164 8.871 15.260 1.00 93.69 83 GLU A N 1
ATOM 610 C CA . GLU A 1 83 ? -10.244 8.606 16.227 1.00 93.69 83 GLU A CA 1
ATOM 611 C C . GLU A 1 83 ? -9.812 7.607 17.320 1.00 93.69 83 GLU A C 1
ATOM 613 O O . GLU A 1 83 ? -10.202 7.759 18.478 1.00 93.69 83 GLU A O 1
ATOM 618 N N . LYS A 1 84 ? -8.930 6.648 16.999 1.00 93.25 84 LYS A N 1
ATOM 619 C CA . LYS A 1 84 ? -8.289 5.778 17.999 1.00 93.25 84 LYS A CA 1
ATOM 620 C C . LYS A 1 84 ? -7.339 6.513 18.927 1.00 93.25 84 LYS A C 1
ATOM 622 O O . LYS A 1 84 ? -7.415 6.328 20.139 1.00 93.25 84 LYS A O 1
ATOM 627 N N . LEU A 1 85 ? -6.454 7.340 18.383 1.00 91.56 85 LEU A N 1
ATOM 628 C CA . LEU A 1 85 ? -5.465 8.071 19.178 1.00 91.56 85 LEU A CA 1
ATOM 629 C C . LEU A 1 85 ? -6.112 9.064 20.154 1.00 91.56 85 LEU A C 1
ATOM 631 O O . LEU A 1 85 ? -5.561 9.303 21.224 1.00 91.56 85 LEU A O 1
ATOM 635 N N . ILE A 1 86 ? -7.292 9.597 19.822 1.00 94.94 86 ILE A N 1
ATOM 636 C CA . ILE A 1 86 ? -8.074 10.475 20.711 1.00 94.94 86 ILE A CA 1
ATOM 637 C C . ILE A 1 86 ? -9.103 9.720 21.569 1.00 94.94 86 ILE A C 1
ATOM 639 O O . ILE A 1 86 ? -9.926 10.348 22.231 1.00 94.94 86 ILE A O 1
ATOM 643 N N . GLY A 1 87 ? -9.071 8.384 21.562 1.00 92.69 87 GLY A N 1
ATOM 644 C CA . GLY A 1 87 ? -9.870 7.537 22.450 1.00 92.69 87 GLY A CA 1
ATOM 645 C C . GLY A 1 87 ? -11.349 7.395 22.084 1.00 92.69 87 GLY A C 1
ATOM 646 O O . GLY A 1 87 ? -12.132 6.965 22.924 1.00 92.69 87 GLY A O 1
ATOM 647 N N . LYS A 1 88 ? -11.752 7.744 20.858 1.00 91.25 88 LYS A N 1
ATOM 648 C CA . LYS A 1 88 ? -13.154 7.655 20.419 1.00 91.25 88 LYS A CA 1
ATOM 649 C C . LYS A 1 88 ? -13.529 6.313 19.802 1.00 91.25 88 LYS A C 1
ATOM 651 O O . LYS A 1 88 ? -14.683 5.916 19.899 1.00 91.25 88 LYS A O 1
ATOM 656 N N . MET A 1 89 ? -12.593 5.632 19.143 1.00 89.75 89 MET A N 1
ATOM 657 C CA . MET A 1 89 ? -12.863 4.366 18.451 1.00 89.75 89 MET A CA 1
ATOM 658 C C . MET A 1 89 ? -11.681 3.409 18.580 1.00 89.75 89 MET A C 1
ATOM 660 O O . MET A 1 89 ? -10.534 3.830 18.543 1.00 89.75 89 MET A O 1
ATOM 664 N N . ASN A 1 90 ? -11.916 2.104 18.677 1.00 91.31 90 ASN A N 1
ATOM 665 C CA . ASN A 1 90 ? -10.835 1.123 18.602 1.00 91.31 90 ASN A CA 1
ATOM 666 C C . ASN A 1 90 ? -11.278 -0.068 17.761 1.00 91.31 90 ASN A C 1
ATOM 668 O O . ASN A 1 90 ? -11.930 -0.977 18.257 1.00 91.31 90 ASN A O 1
ATOM 672 N N . LEU A 1 91 ? -10.906 -0.024 16.488 1.00 93.31 91 LEU A N 1
ATOM 673 C CA . LEU A 1 91 ? -11.283 -1.004 15.478 1.00 93.31 91 LEU A CA 1
ATOM 674 C C . LEU A 1 91 ? -10.045 -1.628 14.831 1.00 93.31 91 LEU A C 1
ATOM 676 O O . LEU A 1 91 ? -8.937 -1.071 14.894 1.00 93.31 91 LEU A O 1
ATOM 680 N N . LEU A 1 92 ? -10.240 -2.786 14.210 1.00 93.69 92 LEU A N 1
ATOM 681 C CA . LEU A 1 92 ? -9.201 -3.512 13.494 1.00 93.69 92 LEU A CA 1
ATOM 682 C C . LEU A 1 92 ? -8.982 -2.887 12.115 1.00 93.69 92 LEU A C 1
ATOM 684 O O . LEU A 1 92 ? -9.936 -2.651 11.385 1.00 93.69 92 LEU A O 1
ATOM 688 N N . LYS A 1 93 ? -7.733 -2.623 11.726 1.00 96.69 93 LYS A N 1
ATOM 689 C CA . LYS A 1 93 ? -7.418 -2.092 10.391 1.00 96.69 93 LYS A CA 1
ATOM 690 C C . LYS A 1 93 ? -6.482 -3.047 9.684 1.00 96.69 93 LYS A C 1
ATOM 692 O O . LYS A 1 93 ? -5.351 -3.209 10.132 1.00 96.69 93 LYS A O 1
ATOM 697 N N . ARG A 1 94 ? -6.957 -3.663 8.606 1.00 97.50 94 ARG A N 1
ATOM 698 C CA . ARG A 1 94 ? -6.271 -4.731 7.881 1.00 97.50 94 ARG A CA 1
ATOM 699 C C . ARG A 1 94 ? -6.004 -4.313 6.441 1.00 97.50 94 ARG A C 1
ATOM 701 O O . ARG A 1 94 ? -6.925 -4.145 5.647 1.00 97.50 94 ARG A O 1
ATOM 708 N N . SER A 1 95 ? -4.730 -4.168 6.114 1.00 97.19 95 SER A N 1
ATOM 709 C CA . SER A 1 95 ? -4.273 -4.039 4.732 1.00 97.19 95 SER A CA 1
ATOM 710 C C . SER A 1 95 ? -4.169 -5.410 4.070 1.00 97.19 95 SER A C 1
ATOM 712 O O . SER A 1 95 ? -3.780 -6.385 4.716 1.00 97.19 95 SER A O 1
ATOM 714 N N . ILE A 1 96 ? -4.547 -5.478 2.795 1.00 97.75 96 ILE A N 1
ATOM 715 C CA . ILE A 1 96 ? -4.521 -6.700 1.993 1.00 97.75 96 ILE A CA 1
ATOM 716 C C . ILE A 1 96 ? -3.551 -6.528 0.823 1.00 97.75 96 ILE A C 1
ATOM 718 O O . ILE A 1 96 ? -3.741 -5.663 -0.034 1.00 97.75 96 ILE A O 1
ATOM 722 N N . GLU A 1 97 ? -2.535 -7.381 0.776 1.00 97.62 97 GLU A N 1
ATOM 723 C CA . GLU A 1 97 ? -1.512 -7.428 -0.269 1.00 97.62 97 GLU A CA 1
ATOM 724 C C . GLU A 1 97 ? -1.651 -8.704 -1.111 1.00 97.62 97 GLU A C 1
ATOM 726 O O . GLU A 1 97 ? -2.155 -9.722 -0.627 1.00 97.62 97 GLU A O 1
ATOM 731 N N . PRO A 1 98 ? -1.181 -8.716 -2.367 1.00 97.31 98 PRO A N 1
ATOM 732 C CA . PRO A 1 98 ? -1.005 -9.971 -3.077 1.00 97.31 98 PRO A CA 1
ATOM 733 C C . PRO A 1 98 ? 0.214 -10.713 -2.517 1.00 97.31 98 PRO A C 1
ATOM 735 O O . PRO A 1 98 ? 1.260 -10.120 -2.257 1.00 97.31 98 PRO A O 1
ATOM 738 N N . THR A 1 99 ? 0.157 -12.040 -2.443 1.00 96.81 99 THR A N 1
ATOM 739 C CA . THR A 1 99 ? 1.342 -12.855 -2.110 1.00 96.81 99 THR A CA 1
ATOM 740 C C . THR A 1 99 ? 2.494 -12.695 -3.105 1.00 96.81 99 THR A C 1
ATOM 742 O O . THR A 1 99 ? 3.623 -13.043 -2.761 1.00 96.81 99 THR A O 1
ATOM 745 N N . ALA A 1 100 ? 2.218 -12.195 -4.315 1.00 96.00 100 ALA A N 1
ATOM 746 C CA . ALA A 1 100 ? 3.215 -11.886 -5.338 1.00 96.00 100 ALA A CA 1
ATOM 747 C C . ALA A 1 100 ? 4.000 -10.590 -5.057 1.00 96.00 100 ALA A C 1
ATOM 749 O O . ALA A 1 100 ? 5.166 -10.518 -5.425 1.00 96.00 100 ALA A O 1
ATOM 750 N N . CYS A 1 101 ? 3.396 -9.608 -4.372 1.00 96.19 101 CYS A N 1
ATOM 751 C CA . CYS A 1 101 ? 4.036 -8.349 -3.956 1.00 96.19 101 CYS A CA 1
ATOM 752 C C . CYS A 1 101 ? 3.702 -7.995 -2.486 1.00 96.19 101 CYS A C 1
ATOM 754 O O . CYS A 1 101 ? 3.022 -7.001 -2.236 1.00 96.19 101 CYS A O 1
ATOM 756 N N . PRO A 1 102 ? 4.133 -8.798 -1.497 1.00 96.81 102 PRO A N 1
ATOM 757 C CA . PRO A 1 102 ? 3.772 -8.600 -0.092 1.00 96.81 102 PRO A CA 1
ATOM 758 C C . PRO A 1 102 ? 4.746 -7.643 0.620 1.00 96.81 102 PRO A C 1
ATOM 760 O O . PRO A 1 102 ? 5.564 -8.072 1.440 1.00 96.81 102 PRO A O 1
ATOM 763 N N . SER A 1 103 ? 4.717 -6.355 0.273 1.00 96.56 103 SER A N 1
ATOM 764 C CA . SER A 1 103 ? 5.686 -5.363 0.757 1.00 96.56 103 SER A CA 1
ATOM 765 C C . SER A 1 103 ? 5.639 -5.140 2.270 1.00 96.56 103 SER A C 1
ATOM 767 O O . SER A 1 103 ? 6.695 -5.115 2.895 1.00 96.56 103 SER A O 1
ATOM 769 N N . LEU A 1 104 ? 4.465 -5.016 2.888 1.00 97.19 104 LEU A N 1
ATOM 770 C CA . LEU A 1 104 ? 4.315 -4.929 4.346 1.00 97.19 104 LEU A CA 1
ATOM 771 C C . LEU A 1 104 ? 4.535 -6.286 5.017 1.00 97.19 104 LEU A C 1
ATOM 773 O O . LEU A 1 104 ? 5.224 -6.368 6.031 1.00 97.19 104 LEU A O 1
ATOM 777 N N . ALA A 1 105 ? 3.960 -7.356 4.462 1.00 95.38 105 ALA A N 1
ATOM 778 C CA . ALA A 1 105 ? 3.980 -8.663 5.115 1.00 95.38 105 ALA A CA 1
ATOM 779 C C . ALA A 1 105 ? 5.346 -9.380 5.046 1.00 95.38 105 ALA A C 1
ATOM 781 O O . ALA A 1 105 ? 5.627 -10.224 5.898 1.00 95.38 105 ALA A O 1
ATOM 782 N N . LYS A 1 106 ? 6.194 -9.089 4.045 1.00 95.62 106 LYS A N 1
ATOM 783 C CA . LYS A 1 106 ? 7.524 -9.719 3.878 1.00 95.62 106 LYS A CA 1
ATOM 784 C C . LYS A 1 106 ? 8.669 -8.754 3.567 1.00 95.62 106 LYS A C 1
ATOM 786 O O . LYS A 1 106 ? 9.822 -9.185 3.581 1.00 95.62 106 LYS A O 1
ATOM 791 N N . GLY A 1 107 ? 8.384 -7.501 3.224 1.00 96.19 107 GLY A N 1
ATOM 792 C CA . GLY A 1 107 ? 9.421 -6.528 2.896 1.00 96.19 107 GLY A CA 1
ATOM 793 C C . GLY A 1 107 ? 10.203 -6.058 4.119 1.00 96.19 107 GLY A C 1
ATOM 794 O O . GLY A 1 107 ? 9.859 -6.327 5.268 1.00 96.19 107 GLY A O 1
ATOM 795 N N . VAL A 1 108 ? 11.285 -5.330 3.857 1.00 97.00 108 VAL A N 1
ATOM 796 C CA . VAL A 1 108 ? 12.168 -4.792 4.898 1.00 97.00 108 VAL A CA 1
ATOM 797 C C . VAL A 1 108 ? 11.844 -3.322 5.130 1.00 97.00 108 VAL A C 1
ATOM 799 O O . VAL A 1 108 ? 11.734 -2.556 4.174 1.00 97.00 108 VAL A O 1
ATOM 802 N N . PHE A 1 109 ? 11.754 -2.899 6.393 1.00 98.00 109 PHE A N 1
ATOM 803 C CA . PHE A 1 109 ? 11.586 -1.491 6.749 1.00 98.00 109 PHE A CA 1
ATOM 804 C C . PHE A 1 109 ? 12.925 -0.731 6.697 1.00 98.00 109 PHE A C 1
ATOM 806 O O . PHE A 1 109 ? 13.659 -0.604 7.684 1.00 98.00 109 PHE A O 1
ATOM 813 N N . SER A 1 110 ? 13.280 -0.185 5.535 1.00 96.81 110 SER A N 1
ATOM 814 C CA . SER A 1 110 ? 14.577 0.462 5.274 1.00 96.81 110 SER A CA 1
ATOM 815 C C . SER A 1 110 ? 14.426 1.753 4.461 1.00 96.81 110 SER A C 1
ATOM 817 O O . SER A 1 110 ? 13.329 2.126 4.054 1.00 96.81 110 SER A O 1
ATOM 819 N N . TYR A 1 111 ? 15.517 2.511 4.318 1.00 95.94 111 TYR A N 1
ATOM 820 C CA . TYR A 1 111 ? 15.544 3.601 3.343 1.00 95.94 111 TYR A CA 1
ATOM 821 C C . TYR A 1 111 ? 15.766 3.001 1.957 1.00 95.94 111 TYR A C 1
ATOM 823 O O . TYR A 1 111 ? 16.726 2.259 1.761 1.00 95.94 111 TYR A O 1
ATOM 831 N N . GLY A 1 112 ? 14.905 3.344 1.004 1.00 89.88 112 GLY A N 1
ATOM 832 C CA . GLY A 1 112 ? 15.004 2.867 -0.370 1.00 89.88 112 GLY A CA 1
ATOM 833 C C . GLY A 1 112 ? 14.436 3.866 -1.368 1.00 89.88 112 GLY A C 1
ATOM 834 O O . GLY A 1 112 ? 13.746 4.814 -0.992 1.00 89.88 112 GLY A O 1
ATOM 835 N N . SER A 1 113 ? 14.745 3.653 -2.644 1.00 90.06 113 SER A N 1
ATOM 836 C CA . SER A 1 113 ? 14.167 4.447 -3.726 1.00 90.06 113 SER A CA 1
ATOM 837 C C . SER A 1 113 ? 12.666 4.173 -3.864 1.00 90.06 113 SER A C 1
ATOM 839 O O . SER A 1 113 ? 12.234 3.014 -3.835 1.00 90.06 113 SER A O 1
ATOM 841 N N . GLY A 1 114 ? 11.878 5.238 -4.027 1.00 85.44 114 GLY A N 1
ATOM 842 C CA . GLY A 1 114 ? 10.449 5.170 -4.346 1.00 85.44 114 GLY A CA 1
ATOM 843 C C . GLY A 1 114 ? 10.171 4.864 -5.819 1.00 85.44 114 GLY A C 1
ATOM 844 O O . GLY A 1 114 ? 9.041 4.582 -6.201 1.00 85.44 114 GLY A O 1
ATOM 845 N N . ASP A 1 115 ? 11.196 4.885 -6.660 1.00 82.81 115 ASP A N 1
ATOM 846 C CA . ASP A 1 115 ? 11.094 4.533 -8.067 1.00 82.81 115 ASP A CA 1
ATO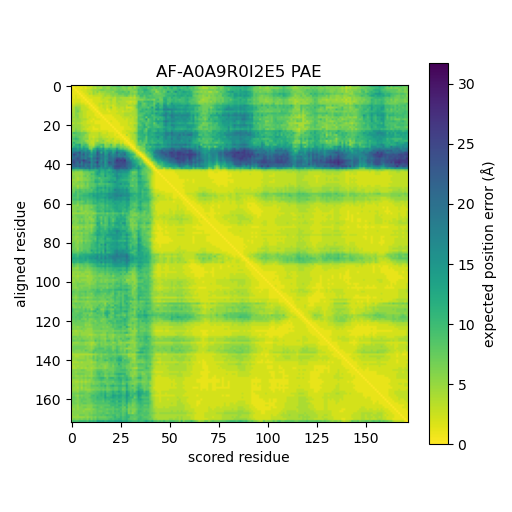M 847 C C . ASP A 1 115 ? 12.191 3.539 -8.478 1.00 82.81 115 ASP A C 1
ATOM 849 O O . ASP A 1 115 ? 13.316 3.601 -7.970 1.00 82.81 115 ASP A O 1
ATOM 853 N N . PRO A 1 116 ? 11.911 2.668 -9.454 1.00 79.12 116 PRO A N 1
ATOM 854 C CA . PRO A 1 116 ? 12.879 1.728 -10.010 1.00 79.12 116 PRO A CA 1
ATOM 855 C C . PRO A 1 116 ? 14.117 2.383 -10.625 1.00 79.12 116 PRO A C 1
ATOM 857 O O . PRO A 1 116 ? 15.133 1.718 -10.792 1.00 79.12 116 PRO A O 1
ATOM 860 N N . THR A 1 117 ? 14.065 3.677 -10.961 1.00 79.12 117 THR A N 1
ATOM 861 C CA . THR A 1 117 ? 15.187 4.394 -11.586 1.00 79.12 117 THR A CA 1
ATOM 862 C C . THR A 1 117 ? 16.100 5.114 -10.588 1.00 79.12 117 THR A C 1
ATOM 864 O O . THR A 1 117 ? 17.107 5.685 -11.006 1.00 79.12 117 THR A O 1
ATOM 867 N N . GLY A 1 118 ? 15.793 5.091 -9.284 1.00 82.75 118 GLY A N 1
ATOM 868 C CA . GLY A 1 118 ? 16.599 5.770 -8.262 1.00 82.75 118 GLY A CA 1
ATOM 869 C C . GLY A 1 118 ? 16.528 7.300 -8.304 1.00 82.75 118 GLY A C 1
ATOM 870 O O . GLY A 1 118 ? 17.415 7.961 -7.770 1.00 82.75 118 GLY A O 1
ATOM 871 N N . MET A 1 119 ? 15.539 7.879 -8.989 1.00 81.44 119 MET A N 1
ATOM 872 C CA . MET A 1 119 ? 15.446 9.327 -9.215 1.00 81.44 119 MET A CA 1
ATOM 873 C C . MET A 1 119 ? 14.749 10.080 -8.078 1.00 81.44 119 MET A C 1
ATOM 875 O O . MET A 1 119 ? 14.903 11.297 -7.947 1.00 81.44 119 MET A O 1
ATOM 879 N N . THR A 1 120 ? 13.963 9.384 -7.267 1.00 83.06 120 THR A N 1
ATOM 880 C CA . THR A 1 120 ? 13.308 9.936 -6.086 1.00 83.06 120 THR A CA 1
ATOM 881 C C . THR A 1 120 ? 14.280 10.019 -4.907 1.00 83.06 120 THR A C 1
ATOM 883 O O . THR A 1 120 ? 15.241 9.251 -4.816 1.00 83.06 120 THR A O 1
ATOM 886 N N . PRO A 1 121 ? 14.046 10.943 -3.958 1.00 86.94 121 PRO A N 1
ATOM 887 C CA . PRO A 1 121 ? 14.706 10.887 -2.662 1.00 86.94 121 PRO A CA 1
ATOM 888 C C . PRO A 1 121 ? 14.458 9.540 -1.975 1.00 86.94 121 PRO A C 1
ATOM 890 O O . PRO A 1 121 ? 13.395 8.941 -2.138 1.00 86.94 121 PRO A O 1
ATOM 893 N N . LEU A 1 122 ? 15.407 9.101 -1.146 1.00 92.31 122 LEU A N 1
ATOM 894 C CA . LEU A 1 122 ? 15.221 7.893 -0.348 1.00 92.31 122 LEU A CA 1
ATOM 895 C C . LEU A 1 122 ? 14.075 8.081 0.650 1.00 92.31 122 LEU A C 1
ATOM 897 O O . LEU A 1 122 ? 14.048 9.040 1.423 1.00 92.31 122 LEU A O 1
ATOM 901 N N . LEU A 1 123 ? 13.159 7.120 0.662 1.00 92.56 123 LEU A N 1
ATOM 902 C CA . LEU A 1 123 ? 12.018 7.071 1.563 1.00 92.56 123 LEU A CA 1
ATOM 903 C C . LEU A 1 123 ? 12.233 5.954 2.580 1.00 92.56 123 LEU A C 1
ATOM 905 O O . LEU A 1 123 ? 12.638 4.852 2.215 1.00 92.56 123 LEU A O 1
ATOM 909 N N . LYS A 1 124 ? 11.946 6.222 3.858 1.00 95.19 124 LYS A N 1
ATOM 910 C CA . LYS A 1 124 ? 11.896 5.175 4.884 1.00 95.19 124 LYS A CA 1
ATOM 911 C C . LYS A 1 124 ? 10.562 4.443 4.758 1.00 95.19 124 LYS A C 1
ATOM 913 O O . LYS A 1 124 ? 9.524 4.996 5.118 1.00 95.19 124 LYS A O 1
ATOM 918 N N . MET A 1 125 ? 10.589 3.228 4.225 1.00 96.12 125 MET A N 1
ATOM 919 C CA . MET A 1 125 ? 9.388 2.449 3.940 1.00 96.12 125 MET A CA 1
ATOM 920 C C . MET A 1 125 ? 9.635 0.946 4.001 1.00 96.12 125 MET A C 1
ATOM 922 O O . MET A 1 125 ? 10.776 0.492 3.951 1.00 96.12 125 MET A O 1
ATOM 926 N N . HIS A 1 126 ? 8.553 0.175 4.087 1.00 97.94 126 HIS A N 1
ATOM 927 C CA . HIS A 1 126 ? 8.593 -1.237 3.731 1.00 97.94 126 HIS A CA 1
ATOM 928 C C . HIS A 1 126 ? 8.838 -1.375 2.234 1.00 97.94 126 HIS A C 1
ATOM 930 O O . HIS A 1 126 ? 8.214 -0.673 1.436 1.00 97.94 126 HIS A O 1
ATOM 936 N N . THR A 1 127 ? 9.764 -2.251 1.857 1.00 96.50 127 THR A N 1
ATOM 937 C CA . THR A 1 127 ? 10.149 -2.446 0.461 1.00 96.50 127 THR A CA 1
ATOM 938 C C . THR A 1 127 ? 10.610 -3.872 0.188 1.00 96.50 127 THR A C 1
ATOM 940 O O . THR A 1 127 ? 11.252 -4.501 1.032 1.00 96.50 127 THR A O 1
ATOM 943 N N . LEU A 1 128 ? 10.303 -4.362 -1.012 1.00 96.19 128 LEU A N 1
ATOM 944 C CA . LEU A 1 128 ? 10.841 -5.602 -1.583 1.00 96.19 128 LEU A CA 1
ATOM 945 C C . LEU A 1 128 ? 12.152 -5.374 -2.363 1.00 96.19 128 LEU A C 1
ATOM 947 O O . LEU A 1 128 ? 12.762 -6.337 -2.815 1.00 96.19 128 LEU A O 1
ATOM 951 N N . GLY A 1 129 ? 12.590 -4.116 -2.502 1.00 93.19 129 GLY A N 1
ATOM 952 C CA . GLY A 1 129 ? 13.670 -3.694 -3.404 1.00 93.19 129 GLY A CA 1
ATOM 953 C C . GLY A 1 129 ? 13.113 -2.932 -4.609 1.00 93.19 129 GLY A C 1
ATOM 954 O O . GLY A 1 129 ? 12.074 -3.290 -5.145 1.00 93.19 129 GLY A O 1
ATOM 955 N N . HIS A 1 130 ? 13.752 -1.834 -5.018 1.00 88.56 130 HIS A N 1
ATOM 956 C CA . HIS A 1 130 ? 13.255 -0.978 -6.116 1.00 88.56 130 HIS A CA 1
ATOM 957 C C . HIS A 1 130 ? 13.402 -1.613 -7.506 1.00 88.56 130 HIS A C 1
ATOM 959 O O . HIS A 1 130 ? 12.734 -1.210 -8.452 1.00 88.56 130 HIS A O 1
ATOM 965 N N . ASP A 1 131 ? 14.252 -2.622 -7.596 1.00 87.25 131 ASP A N 1
ATOM 966 C CA . ASP A 1 131 ? 14.493 -3.510 -8.725 1.00 87.25 131 ASP A CA 1
ATOM 967 C C . ASP A 1 131 ? 13.623 -4.779 -8.685 1.00 87.25 131 ASP A C 1
ATOM 969 O O . ASP A 1 131 ? 13.741 -5.633 -9.562 1.00 87.25 131 ASP A O 1
ATOM 973 N N . PHE A 1 132 ? 12.741 -4.917 -7.689 1.00 92.25 132 PHE A N 1
ATOM 974 C CA . PHE A 1 132 ? 11.837 -6.056 -7.579 1.00 92.25 132 PHE A CA 1
ATOM 975 C C . PHE A 1 132 ? 10.876 -6.123 -8.772 1.00 92.25 132 PHE A C 1
ATOM 977 O O . PHE A 1 132 ? 10.200 -5.147 -9.110 1.00 92.25 132 PHE A O 1
ATOM 984 N N . ILE A 1 133 ? 10.769 -7.313 -9.362 1.00 89.44 133 ILE A N 1
ATOM 985 C CA . ILE A 1 133 ? 9.828 -7.624 -10.437 1.00 89.44 133 ILE A CA 1
ATOM 986 C C . ILE A 1 133 ? 8.985 -8.824 -9.981 1.00 89.44 133 ILE A C 1
ATOM 988 O O . ILE A 1 133 ? 9.555 -9.873 -9.669 1.00 89.44 133 ILE A O 1
ATOM 992 N N . PRO A 1 134 ? 7.648 -8.698 -9.919 1.00 89.69 134 PRO A N 1
ATOM 993 C CA . PRO A 1 134 ? 6.776 -9.815 -9.577 1.00 89.69 134 PRO A CA 1
ATOM 994 C C . PRO A 1 134 ? 6.754 -10.893 -10.661 1.00 89.69 134 PRO A C 1
ATOM 996 O O . PRO A 1 134 ? 7.125 -10.650 -11.809 1.00 89.69 134 PRO A O 1
ATOM 999 N N . ASP A 1 135 ? 6.270 -12.083 -10.298 1.00 91.06 135 ASP A N 1
ATOM 1000 C CA . ASP A 1 135 ? 6.108 -13.194 -11.239 1.00 91.06 135 ASP A CA 1
ATOM 1001 C C . ASP A 1 135 ? 5.244 -12.769 -12.451 1.00 91.06 135 ASP A C 1
ATOM 1003 O O . ASP A 1 135 ? 4.145 -12.239 -12.244 1.00 91.06 135 ASP A O 1
ATOM 1007 N N . PRO A 1 136 ? 5.687 -13.005 -13.704 1.00 91.25 136 PRO A N 1
ATOM 1008 C CA . PRO A 1 136 ? 4.933 -12.661 -14.909 1.00 91.25 136 PRO A CA 1
ATOM 1009 C C . PRO A 1 136 ? 3.511 -13.232 -14.983 1.00 91.25 136 PRO A C 1
ATOM 1011 O O . PRO A 1 136 ? 2.684 -12.684 -15.711 1.00 91.25 136 PRO A O 1
ATOM 1014 N N . ILE A 1 137 ? 3.204 -14.321 -14.263 1.00 94.38 137 ILE A N 1
ATOM 1015 C CA . ILE A 1 137 ? 1.841 -14.881 -14.233 1.00 94.38 137 ILE A CA 1
ATOM 1016 C C . ILE A 1 137 ? 0.884 -14.106 -13.317 1.00 94.38 137 ILE A C 1
ATOM 1018 O O . ILE A 1 137 ? -0.311 -14.412 -13.265 1.00 94.38 137 ILE A O 1
ATOM 1022 N N . HIS A 1 138 ? 1.385 -13.148 -12.535 1.00 95.44 138 HIS A N 1
ATOM 1023 C CA . HIS A 1 138 ? 0.553 -12.365 -11.634 1.00 95.44 138 HIS A CA 1
ATOM 1024 C C . HIS A 1 138 ? -0.239 -11.299 -12.398 1.00 95.44 138 HIS A C 1
ATOM 1026 O O . HIS A 1 138 ? 0.323 -10.391 -13.006 1.00 95.44 138 HIS A O 1
ATOM 1032 N N . ALA A 1 139 ? -1.566 -11.384 -12.311 1.00 95.25 139 ALA A N 1
ATOM 1033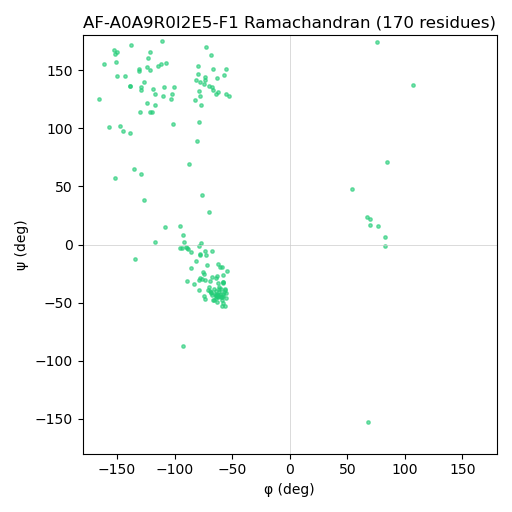 C CA . ALA A 1 139 ? -2.504 -10.500 -13.001 1.00 95.25 139 ALA A CA 1
ATOM 1034 C C . ALA A 1 139 ? -3.378 -9.671 -12.039 1.00 95.25 139 ALA A C 1
ATOM 1036 O O . ALA A 1 139 ? -4.220 -8.894 -12.483 1.00 95.25 139 ALA A O 1
ATOM 1037 N N . GLY A 1 140 ? -3.181 -9.803 -10.721 1.00 93.81 140 GLY A N 1
ATOM 1038 C CA . GLY A 1 140 ? -3.989 -9.134 -9.689 1.00 93.81 140 GLY A CA 1
ATOM 1039 C C . GLY A 1 140 ? -3.694 -7.646 -9.462 1.00 93.81 140 GLY A C 1
ATOM 1040 O O . GLY A 1 140 ? -4.292 -7.037 -8.579 1.00 93.81 140 GLY A O 1
ATOM 1041 N N . GLY A 1 141 ? -2.763 -7.047 -10.212 1.00 93.94 141 GLY A N 1
ATOM 1042 C CA . GLY A 1 141 ? -2.294 -5.681 -9.953 1.00 93.94 141 GLY A CA 1
ATOM 1043 C C . GLY A 1 141 ? -1.503 -5.576 -8.642 1.00 93.94 141 GLY A C 1
ATOM 1044 O O . GLY A 1 141 ? -0.891 -6.548 -8.214 1.00 93.94 141 GLY A O 1
ATOM 1045 N N . LEU A 1 142 ? -1.497 -4.394 -8.010 1.00 94.69 142 LEU A N 1
ATOM 1046 C CA . LEU A 1 142 ? -0.766 -4.126 -6.753 1.00 94.69 142 LEU A CA 1
ATOM 1047 C C . LEU A 1 142 ? 0.735 -4.478 -6.844 1.00 94.69 142 LEU A C 1
ATOM 1049 O O . LEU A 1 142 ? 1.291 -5.138 -5.979 1.00 94.69 142 LEU A O 1
ATOM 1053 N N . LEU A 1 143 ? 1.382 -4.029 -7.925 1.00 93.56 143 LEU A N 1
ATOM 1054 C CA . LEU A 1 143 ? 2.744 -4.440 -8.301 1.00 93.56 143 LEU A CA 1
ATOM 1055 C C . LEU A 1 143 ? 3.867 -3.572 -7.728 1.00 93.56 143 LEU A C 1
ATOM 1057 O O . LEU A 1 143 ? 5.035 -3.804 -8.025 1.00 93.56 143 LEU A O 1
ATOM 1061 N N . TYR A 1 144 ? 3.521 -2.520 -6.991 1.00 92.00 144 TYR A N 1
ATOM 1062 C CA . TYR A 1 144 ? 4.515 -1.589 -6.478 1.00 92.00 144 TYR A CA 1
ATOM 1063 C C . TYR A 1 144 ? 5.352 -2.266 -5.386 1.00 92.00 144 TYR A C 1
ATOM 1065 O O . TYR A 1 144 ? 4.822 -2.983 -4.546 1.00 92.00 144 TYR A O 1
ATOM 1073 N N . HIS A 1 145 ? 6.666 -2.058 -5.421 1.00 93.75 145 HIS A N 1
ATOM 1074 C CA . HIS A 1 145 ? 7.620 -2.752 -4.555 1.00 93.75 145 HIS A CA 1
ATOM 1075 C C . HIS A 1 145 ? 7.625 -2.232 -3.118 1.00 93.75 145 HIS A C 1
ATOM 1077 O O . HIS A 1 145 ? 8.066 -2.933 -2.205 1.00 93.75 145 HIS A O 1
ATOM 1083 N N . GLY A 1 146 ? 7.192 -0.988 -2.922 1.00 93.75 146 GLY A N 1
ATOM 1084 C CA . GLY A 1 146 ? 7.232 -0.294 -1.644 1.00 93.75 146 GLY A CA 1
ATOM 1085 C C . GLY A 1 146 ? 5.856 -0.061 -1.034 1.00 93.75 146 GLY A C 1
ATOM 1086 O O . GLY A 1 146 ? 4.824 -0.272 -1.655 1.00 93.75 146 GLY A O 1
ATOM 1087 N N . MET A 1 147 ? 5.848 0.476 0.177 1.00 94.88 147 MET A N 1
ATOM 1088 C CA . MET A 1 147 ? 4.654 1.017 0.821 1.00 94.88 147 MET A CA 1
ATOM 1089 C C . MET A 1 147 ? 4.886 2.486 1.169 1.00 94.88 147 MET A C 1
ATOM 1091 O O . MET A 1 147 ? 6.012 2.889 1.434 1.00 94.88 147 MET A O 1
ATOM 1095 N N . THR A 1 148 ? 3.862 3.335 1.197 1.00 91.69 148 THR A N 1
ATOM 1096 C CA . THR A 1 148 ? 4.075 4.736 1.611 1.00 91.69 148 THR A CA 1
ATOM 1097 C C . THR A 1 148 ? 4.696 4.828 3.020 1.00 91.69 148 THR A C 1
ATOM 1099 O O . THR A 1 148 ? 4.382 4.001 3.886 1.00 91.69 148 THR A O 1
ATOM 1102 N N . PRO A 1 149 ? 5.559 5.830 3.299 1.00 93.12 149 PRO A N 1
ATOM 1103 C CA . PRO A 1 149 ? 6.227 5.959 4.598 1.00 93.12 149 PRO A CA 1
ATOM 1104 C C . PRO A 1 149 ? 5.270 6.021 5.789 1.00 93.12 149 PRO A C 1
ATOM 1106 O O . PRO A 1 149 ? 5.530 5.409 6.820 1.00 93.12 149 PRO A O 1
ATOM 1109 N N . LEU A 1 150 ? 4.139 6.720 5.643 1.00 92.12 150 LEU A N 1
ATOM 1110 C CA . LEU A 1 150 ? 3.154 6.854 6.718 1.00 92.12 150 LEU A CA 1
ATOM 1111 C C . LEU A 1 150 ? 2.447 5.528 7.025 1.00 92.12 150 LEU A C 1
ATOM 1113 O O . LEU A 1 150 ? 2.286 5.196 8.195 1.00 92.12 150 LEU A O 1
ATOM 1117 N N . ILE A 1 151 ? 2.070 4.751 6.003 1.00 95.12 151 ILE A N 1
ATOM 1118 C CA . ILE A 1 151 ? 1.477 3.418 6.199 1.00 95.12 151 ILE A CA 1
ATOM 1119 C C . ILE A 1 151 ? 2.511 2.460 6.788 1.00 95.12 151 ILE A C 1
ATOM 1121 O O . ILE A 1 151 ? 2.217 1.765 7.755 1.00 95.12 151 ILE A O 1
ATOM 1125 N N . SER A 1 152 ? 3.743 2.487 6.271 1.00 96.50 152 SER A N 1
ATOM 1126 C CA . SER A 1 152 ? 4.855 1.703 6.819 1.00 96.50 152 SER A CA 1
ATOM 1127 C C . SER A 1 152 ? 5.060 1.995 8.303 1.00 96.50 152 SER A C 1
ATOM 1129 O O . SER A 1 152 ? 5.179 1.077 9.102 1.00 96.50 152 SER A O 1
ATOM 1131 N N . HIS A 1 153 ? 5.056 3.271 8.684 1.00 95.75 153 HIS A N 1
ATOM 1132 C CA . HIS A 1 153 ? 5.219 3.669 10.074 1.00 95.75 153 HIS A CA 1
ATOM 1133 C C . HIS A 1 153 ? 4.016 3.279 10.942 1.00 95.75 153 HIS A C 1
ATOM 1135 O O . HIS A 1 153 ? 4.199 2.800 12.056 1.00 95.75 153 HIS A O 1
ATOM 1141 N N . ALA A 1 154 ? 2.786 3.433 10.441 1.00 94.94 154 ALA A N 1
ATOM 1142 C CA . ALA A 1 154 ? 1.587 3.006 11.160 1.00 94.94 154 ALA A CA 1
ATOM 1143 C C . ALA A 1 154 ? 1.569 1.488 11.415 1.00 94.94 154 ALA A C 1
ATOM 1145 O O . ALA A 1 154 ? 1.130 1.055 12.482 1.00 94.94 154 ALA A O 1
ATOM 1146 N N . TYR A 1 155 ? 2.071 0.697 10.465 1.00 97.50 155 TYR A N 1
ATOM 1147 C CA . TYR A 1 155 ? 2.250 -0.744 10.616 1.00 97.50 155 TYR A CA 1
ATOM 1148 C C . TYR A 1 155 ? 3.304 -1.086 11.683 1.00 97.50 155 TYR A C 1
ATOM 1150 O O . TYR A 1 155 ? 2.997 -1.842 12.599 1.00 97.50 155 TYR A O 1
ATOM 1158 N N . GLU A 1 156 ? 4.481 -0.447 11.661 1.00 97.62 156 GLU A N 1
ATOM 1159 C CA . GLU A 1 156 ? 5.524 -0.617 12.698 1.00 97.62 156 GLU A CA 1
ATOM 1160 C C . GLU A 1 156 ? 5.035 -0.268 14.113 1.00 97.62 156 GLU A C 1
ATOM 1162 O O . GLU A 1 156 ? 5.449 -0.874 15.098 1.00 97.62 156 GLU A O 1
ATOM 1167 N N . LEU A 1 157 ? 4.132 0.709 14.230 1.00 96.56 157 LEU A N 1
ATOM 1168 C CA . LEU A 1 157 ? 3.521 1.100 15.502 1.00 96.56 157 LEU A CA 1
ATOM 1169 C C . LEU A 1 157 ? 2.396 0.153 15.964 1.00 96.56 157 LEU A C 1
ATOM 1171 O O . LEU A 1 157 ? 1.787 0.401 17.006 1.00 96.56 157 LEU A O 1
ATOM 1175 N N . GLY A 1 158 ? 2.060 -0.888 15.195 1.00 96.00 158 GLY A N 1
ATOM 1176 C CA . GLY A 1 158 ? 0.957 -1.804 15.503 1.00 96.00 158 GLY A CA 1
ATOM 1177 C C . GLY A 1 158 ? -0.428 -1.149 15.421 1.00 96.00 158 GLY A C 1
ATOM 1178 O O . GLY A 1 158 ? -1.381 -1.592 16.067 1.00 96.00 158 GLY A O 1
ATOM 1179 N N . LEU A 1 159 ? -0.570 -0.058 14.659 1.00 95.56 159 LEU A N 1
ATOM 1180 C CA . LEU A 1 159 ? -1.852 0.640 14.489 1.00 95.56 159 LEU A CA 1
ATOM 1181 C C . LEU A 1 159 ? -2.758 -0.031 13.448 1.00 95.56 159 LEU A C 1
ATOM 1183 O O . LEU A 1 159 ? -3.955 0.284 13.399 1.00 95.56 159 LEU A O 1
ATOM 1187 N N . MET A 1 160 ? -2.195 -0.936 12.651 1.00 96.06 160 MET A N 1
ATOM 1188 C CA . MET A 1 160 ? -2.829 -1.725 11.598 1.00 96.06 160 MET A CA 1
ATOM 1189 C C . MET A 1 160 ? -2.079 -3.050 11.414 1.00 96.06 160 MET A C 1
ATOM 1191 O O . MET A 1 160 ? -0.955 -3.195 11.886 1.00 96.06 160 MET A O 1
ATOM 1195 N N . GLU A 1 161 ? -2.679 -3.982 10.685 1.00 97.19 161 GLU A N 1
ATOM 1196 C CA . GLU A 1 161 ? -2.073 -5.253 10.287 1.00 97.19 161 GLU A CA 1
ATOM 1197 C C . GLU A 1 161 ? -2.049 -5.410 8.760 1.00 97.19 161 GLU A C 1
ATOM 1199 O O . GLU A 1 161 ? -2.729 -4.680 8.027 1.00 97.19 161 GLU A O 1
ATOM 1204 N N . ALA A 1 162 ? -1.260 -6.368 8.280 1.00 97.56 162 ALA A N 1
ATOM 1205 C CA . ALA A 1 162 ? -1.124 -6.699 6.870 1.00 97.56 162 ALA A CA 1
ATOM 1206 C C . ALA A 1 162 ? -1.316 -8.200 6.662 1.00 97.56 162 ALA A C 1
ATOM 1208 O O . ALA A 1 162 ? -0.786 -9.014 7.418 1.00 97.56 162 ALA A O 1
ATOM 1209 N N . VAL A 1 163 ? -2.082 -8.559 5.634 1.00 97.38 163 VAL A N 1
ATOM 1210 C CA . VAL A 1 163 ? -2.318 -9.945 5.225 1.00 97.38 163 VAL A CA 1
ATOM 1211 C C . VAL A 1 163 ? -2.050 -10.057 3.732 1.00 97.38 163 VAL A C 1
ATOM 1213 O O . VAL A 1 163 ? -2.534 -9.242 2.952 1.00 97.38 163 VAL A O 1
ATOM 1216 N N . ALA A 1 164 ? -1.299 -11.082 3.335 1.00 97.50 164 ALA A N 1
ATOM 1217 C CA . ALA A 1 164 ? -1.048 -11.385 1.933 1.00 97.50 164 ALA A CA 1
ATOM 1218 C C . ALA A 1 164 ? -1.922 -12.560 1.472 1.00 97.50 164 ALA A C 1
ATOM 1220 O O . ALA A 1 164 ? -1.907 -13.611 2.113 1.00 97.50 164 ALA A O 1
ATOM 1221 N N . ILE A 1 165 ? -2.637 -12.397 0.358 1.00 97.19 165 ILE A N 1
ATOM 1222 C CA . ILE A 1 165 ? -3.546 -13.411 -0.206 1.00 97.19 165 ILE A CA 1
ATOM 1223 C C . ILE A 1 165 ? -3.196 -13.764 -1.658 1.00 97.19 165 ILE A C 1
ATOM 1225 O O . ILE A 1 165 ? -2.580 -12.974 -2.382 1.00 97.19 165 ILE A O 1
ATOM 1229 N N . LEU A 1 166 ? -3.541 -14.984 -2.079 1.00 97.19 166 LEU A N 1
ATOM 1230 C CA . LEU A 1 166 ? -3.266 -15.472 -3.434 1.00 97.19 166 LEU A CA 1
ATOM 1231 C C . LEU A 1 166 ? -4.199 -14.804 -4.449 1.00 97.19 166 LEU A C 1
ATOM 1233 O O . LEU A 1 166 ? -5.394 -14.673 -4.203 1.00 97.19 166 LEU A O 1
ATOM 1237 N N . GLN A 1 167 ? -3.696 -14.479 -5.646 1.00 96.50 167 GLN A N 1
ATOM 1238 C CA . GLN A 1 167 ? -4.539 -13.894 -6.703 1.00 96.50 167 GLN A CA 1
ATOM 1239 C C . GLN A 1 167 ? -5.729 -14.788 -7.090 1.00 96.50 167 GLN A C 1
ATOM 1241 O O . GLN A 1 167 ? -6.792 -14.284 -7.428 1.00 96.50 167 GLN A O 1
ATOM 1246 N N . THR A 1 168 ? -5.571 -16.113 -7.008 1.00 96.69 168 THR A N 1
ATOM 1247 C CA . THR A 1 168 ? -6.654 -17.060 -7.298 1.00 96.69 168 THR A CA 1
ATOM 1248 C C . THR A 1 168 ? -7.757 -17.011 -6.253 1.00 96.69 168 THR A C 1
ATOM 1250 O O . THR A 1 168 ? -8.904 -17.233 -6.606 1.00 96.69 168 THR A O 1
ATOM 1253 N N . GLU A 1 169 ? -7.423 -16.715 -4.996 1.00 96.25 169 GLU A N 1
ATOM 1254 C CA . GLU A 1 169 ? -8.410 -16.491 -3.936 1.00 96.25 169 GLU A CA 1
ATOM 1255 C C . GLU A 1 169 ? -9.136 -15.157 -4.156 1.00 96.25 169 GLU A C 1
ATOM 1257 O O . GLU A 1 169 ? -10.351 -15.102 -4.031 1.00 96.25 169 GLU A O 1
ATOM 1262 N N . CYS A 1 170 ? -8.427 -14.106 -4.587 1.00 94.00 170 CYS A N 1
ATOM 1263 C CA . CYS A 1 170 ? -9.043 -12.814 -4.917 1.00 94.00 170 CYS A CA 1
ATOM 1264 C C . CYS A 1 170 ? -10.032 -12.864 -6.092 1.00 94.00 170 CYS A C 1
ATOM 1266 O O . CYS A 1 170 ? -10.871 -11.976 -6.212 1.00 94.00 170 CYS A O 1
ATOM 1268 N N . PHE A 1 171 ? -9.852 -13.805 -7.021 1.00 95.62 171 PHE A N 1
ATOM 1269 C CA . PHE A 1 171 ? -10.628 -13.889 -8.265 1.00 95.62 171 PHE A CA 1
ATOM 1270 C C . PHE A 1 171 ? -11.822 -14.849 -8.190 1.00 95.62 171 PHE A C 1
ATOM 1272 O O . PHE A 1 171 ? -12.542 -14.979 -9.181 1.00 95.62 171 PHE A O 1
ATOM 1279 N N . GLN A 1 172 ? -11.998 -15.540 -7.063 1.00 91.81 172 GLN A N 1
ATOM 1280 C CA . GLN A 1 172 ? -13.149 -16.404 -6.789 1.00 91.81 172 GLN A CA 1
ATOM 1281 C C . GLN A 1 172 ? -14.331 -15.591 -6.265 1.00 91.81 172 GLN A C 1
ATOM 1283 O O . GLN A 1 172 ? -15.467 -15.930 -6.666 1.00 91.81 172 GLN A O 1
#

Sequence (172 aa):
MKTWGAKVHPSPSELTEAGRRILQSDPLSPGSLGITIKEAVEAVIGEECIKQMTTFGETPDVIIGCTGGGCNFGELCFPFIREKLIGKMNLLKRSIEPTACPSLAKGVFSYGSGDPTGMTPLLKMHTLGHDFIPDPIHAGGLLYHGMTPLISHAYELGLMEAVAILQTECFQ